Protein AF-A0A166BKU1-F1 (afdb_monomer)

Radius of gyration: 17.22 Å; Cα contacts (8 Å, |Δi|>4): 38; chains: 1; bounding box: 45×27×44 Å

Organism: NCBI:txid1759441

Foldseek 3Di:
DPPDQAAPEEAADEPVVCVVCDDVNVVVNVSRHHYDYHDPPPPPVCPPVPDDD

pLDDT: mean 78.44, std 11.48, range [47.03, 90.94]

Nearest PDB structures (foldseek):
  3od1-assembly1_B  TM=3.529E-01  e=6.191E+00  Halalkalibacterium halodurans
  5mkb-assembly1_A  TM=3.491E-01  e=8.213E+00  Lacticaseibacillus casei
  1ta9-assembly1_A  TM=2.708E-01  e=6.191E+00  Schizosaccharomyces pombe

Mean predicted aligned error: 10.17 Å

Secondary structure (DSSP, 8-state):
---SSS-S-EEEE-HHHHHHHHHHHHHHHTTTSEEEE-------TTTTTT---

Structure (mmCIF, N/CA/C/O backbone):
data_AF-A0A166BKU1-F1
#
_entry.id   AF-A0A166BKU1-F1
#
loop_
_atom_site.group_PDB
_atom_site.id
_atom_site.type_symbol
_atom_site.label_atom_id
_atom_site.label_alt_id
_atom_site.label_comp_id
_atom_site.label_asym_id
_atom_site.label_entity_id
_atom_site.label_seq_id
_atom_site.pdbx_PDB_ins_code
_atom_site.Cartn_x
_atom_site.Cartn_y
_atom_site.Cartn_z
_atom_site.occupancy
_atom_site.B_iso_or_equiv
_atom_site.auth_seq_id
_atom_site.auth_comp_id
_atom_site.auth_asym_id
_atom_site.auth_atom_id
_atom_site.pdbx_PDB_model_num
ATOM 1 N N . MET A 1 1 ? -8.297 18.659 16.231 1.00 47.03 1 MET A N 1
ATOM 2 C CA . MET A 1 1 ? -7.936 17.328 15.691 1.00 47.03 1 MET A CA 1
ATOM 3 C C . MET A 1 1 ? -8.937 17.019 14.594 1.00 47.03 1 MET A C 1
ATOM 5 O O . MET A 1 1 ? -10.120 17.191 14.850 1.00 47.03 1 MET A O 1
ATOM 9 N N . ARG A 1 2 ? -8.505 16.729 13.359 1.00 52.03 2 ARG A N 1
ATOM 10 C CA . ARG A 1 2 ? -9.439 16.483 12.247 1.00 52.03 2 ARG A CA 1
ATOM 11 C C . ARG A 1 2 ? -10.114 15.123 12.436 1.00 52.03 2 ARG A C 1
ATOM 13 O 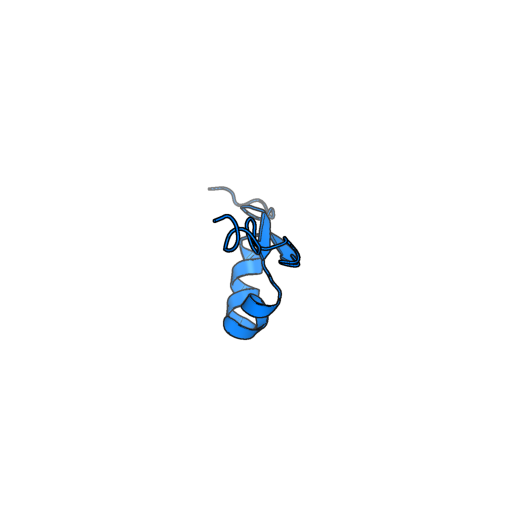O . ARG A 1 2 ? -9.571 14.097 12.053 1.00 52.03 2 ARG A O 1
ATOM 20 N N . ASP A 1 3 ? -11.276 15.181 13.065 1.00 58.53 3 ASP A N 1
ATOM 21 C CA . ASP A 1 3 ? -12.273 14.128 13.218 1.00 58.53 3 ASP A CA 1
ATOM 22 C C . ASP A 1 3 ? -13.351 14.367 12.153 1.00 58.53 3 ASP A C 1
ATOM 24 O O . ASP A 1 3 ? -14.323 15.083 12.380 1.00 58.53 3 ASP A O 1
ATOM 28 N N . ALA A 1 4 ? -13.078 13.959 10.911 1.00 57.00 4 ALA A N 1
ATOM 29 C CA . ALA A 1 4 ? -13.888 14.414 9.783 1.00 57.00 4 ALA A CA 1
ATOM 30 C C . ALA A 1 4 ? -13.997 13.395 8.653 1.00 57.00 4 ALA A C 1
ATOM 32 O O . ALA A 1 4 ? -13.922 13.813 7.515 1.00 57.00 4 ALA A O 1
ATOM 33 N N . GLY A 1 5 ? -14.107 12.088 8.926 1.00 65.75 5 GLY A N 1
ATOM 34 C CA . GLY A 1 5 ? -14.564 11.077 7.946 1.00 65.75 5 GLY A CA 1
ATOM 35 C C . GLY A 1 5 ? -13.852 11.005 6.579 1.00 65.75 5 GLY A C 1
ATOM 36 O O . GLY A 1 5 ? -14.285 10.254 5.710 1.00 65.75 5 GLY A O 1
ATOM 37 N N . HIS A 1 6 ? -12.779 11.766 6.377 1.00 66.94 6 HIS A N 1
ATOM 38 C CA . HIS A 1 6 ? -12.096 11.966 5.114 1.00 66.94 6 HIS A CA 1
ATOM 39 C C . HIS A 1 6 ? -10.675 11.420 5.256 1.00 66.94 6 HIS A C 1
ATOM 41 O O . HIS A 1 6 ? -9.988 11.769 6.224 1.00 66.94 6 HIS A O 1
ATOM 47 N N . PRO A 1 7 ? -10.232 10.560 4.325 1.00 70.75 7 PRO A N 1
ATOM 48 C CA . PRO A 1 7 ? -8.891 9.997 4.361 1.00 70.75 7 PRO A CA 1
ATOM 49 C C . PRO A 1 7 ? -7.829 11.105 4.369 1.00 70.75 7 PRO A C 1
ATOM 51 O O . PRO A 1 7 ? -7.975 12.126 3.696 1.00 70.75 7 PRO A O 1
ATOM 54 N N . LEU A 1 8 ? -6.756 10.903 5.141 1.00 78.06 8 LEU A N 1
ATOM 55 C CA . LEU A 1 8 ? -5.687 11.894 5.328 1.00 78.06 8 LEU A CA 1
ATOM 56 C C . LEU A 1 8 ? -4.988 12.251 4.009 1.00 78.06 8 LEU A C 1
ATOM 58 O O . LEU A 1 8 ? -4.572 13.392 3.820 1.00 78.06 8 LEU A O 1
ATOM 62 N N . CYS A 1 9 ? -4.843 11.270 3.120 1.00 83.06 9 CYS A N 1
ATOM 63 C CA . CYS A 1 9 ? -4.271 11.411 1.788 1.00 83.06 9 CYS A CA 1
ATOM 64 C C . CYS A 1 9 ? -4.697 10.232 0.897 1.00 83.06 9 CYS A C 1
ATOM 66 O O . CYS A 1 9 ? -5.343 9.293 1.370 1.00 83.06 9 CYS A O 1
ATOM 68 N N . ARG A 1 10 ? -4.309 10.277 -0.383 1.00 89.25 10 ARG A N 1
ATOM 69 C CA . ARG A 1 10 ? -4.487 9.190 -1.352 1.00 89.25 10 ARG A CA 1
ATOM 70 C C . ARG A 1 10 ? -3.128 8.595 -1.709 1.00 89.25 10 ARG A C 1
ATOM 72 O O . ARG A 1 10 ? -2.226 9.326 -2.114 1.00 89.25 10 ARG A O 1
ATOM 79 N N . LEU A 1 11 ? -2.985 7.284 -1.543 1.00 89.25 11 LEU A N 1
ATOM 80 C CA . LEU A 1 11 ? -1.793 6.518 -1.896 1.00 89.25 11 LEU A CA 1
ATOM 81 C C . LEU A 1 11 ? -2.062 5.674 -3.141 1.00 89.25 11 LEU A C 1
ATOM 83 O O . LEU A 1 11 ? -3.026 4.916 -3.174 1.00 89.25 11 LEU A O 1
ATOM 87 N N . LYS A 1 12 ? -1.174 5.772 -4.130 1.00 89.25 12 LYS A N 1
ATOM 88 C CA . LYS A 1 12 ? -1.129 4.885 -5.296 1.00 89.25 12 LYS A CA 1
ATOM 89 C C . LYS A 1 12 ? -0.154 3.754 -5.004 1.00 89.25 12 LYS A C 1
ATOM 91 O O . LYS A 1 12 ? 1.042 4.013 -4.885 1.00 89.25 12 LYS A O 1
ATOM 96 N N . LEU A 1 13 ? -0.659 2.538 -4.820 1.00 89.00 13 LEU A N 1
ATOM 97 C CA . LEU A 1 13 ? 0.157 1.393 -4.416 1.00 89.00 13 LEU A CA 1
ATOM 98 C C . LEU A 1 13 ? 0.052 0.253 -5.438 1.00 89.00 13 LEU A C 1
ATOM 100 O O . LEU A 1 13 ? -1.058 -0.067 -5.864 1.00 89.00 13 LEU A O 1
ATOM 104 N N . PRO A 1 14 ? 1.179 -0.381 -5.811 1.00 87.25 14 PRO A N 1
ATOM 105 C CA . PRO A 1 14 ? 1.151 -1.574 -6.641 1.00 87.25 14 PRO A CA 1
ATOM 106 C C . PRO A 1 14 ? 0.555 -2.783 -5.933 1.00 87.25 14 PRO A C 1
ATOM 108 O O . PRO A 1 14 ? 0.772 -2.997 -4.739 1.00 87.25 14 PRO A O 1
ATOM 111 N N . GLU A 1 15 ? -0.153 -3.613 -6.703 1.00 83.56 15 GLU A N 1
ATOM 112 C CA . GLU A 1 15 ? -0.862 -4.788 -6.187 1.00 83.56 15 GLU A CA 1
ATOM 113 C C . GLU A 1 15 ? 0.054 -5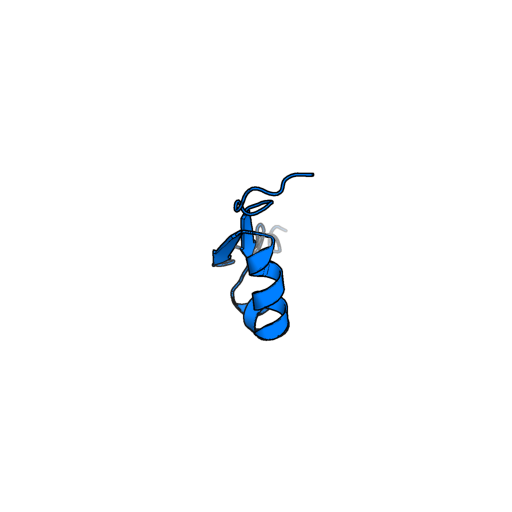.780 -5.463 1.00 83.56 15 GLU A C 1
ATOM 115 O O . GLU A 1 15 ? -0.339 -6.404 -4.473 1.00 83.56 15 GLU A O 1
ATOM 120 N N . SER A 1 16 ? 1.311 -5.873 -5.900 1.00 83.62 16 SER A N 1
ATOM 121 C CA . SER A 1 16 ? 2.337 -6.703 -5.266 1.00 83.62 16 SER A CA 1
ATOM 122 C C . SER A 1 16 ? 2.548 -6.356 -3.788 1.00 83.62 16 SER A C 1
ATOM 124 O O . SER A 1 16 ? 2.765 -7.253 -2.967 1.00 83.62 16 SER A O 1
ATOM 126 N N . LEU A 1 17 ? 2.400 -5.081 -3.410 1.00 83.25 17 LEU A N 1
ATOM 127 C CA . LEU A 1 17 ? 2.502 -4.647 -2.016 1.00 83.25 17 LEU A CA 1
ATOM 128 C C . LEU A 1 17 ? 1.295 -5.081 -1.183 1.00 83.25 17 LEU A C 1
ATOM 130 O O . LEU A 1 17 ? 1.448 -5.309 0.017 1.00 83.25 17 LEU A O 1
ATOM 134 N N . PHE A 1 18 ? 0.111 -5.250 -1.780 1.00 83.19 18 PHE A N 1
ATOM 135 C CA . PHE A 1 18 ? -1.057 -5.764 -1.054 1.00 83.19 18 PHE A CA 1
ATOM 136 C C . PHE A 1 18 ? -0.867 -7.225 -0.656 1.00 83.19 18 PHE A C 1
ATOM 138 O O . PHE A 1 18 ? -1.222 -7.610 0.463 1.00 83.19 18 PHE A O 1
ATOM 145 N N . VAL A 1 19 ? -0.267 -8.018 -1.548 1.00 83.12 19 VAL A N 1
ATOM 146 C CA . VAL A 1 19 ? 0.075 -9.422 -1.286 1.00 83.12 19 VAL A CA 1
ATOM 147 C C . VAL A 1 19 ? 1.143 -9.512 -0.195 1.00 83.12 19 VAL A C 1
ATOM 149 O O . VAL A 1 19 ? 1.000 -10.306 0.733 1.00 83.12 19 VAL A O 1
ATOM 152 N N . GLN A 1 20 ? 2.169 -8.656 -0.253 1.00 85.38 20 GLN A N 1
ATOM 153 C CA . GLN A 1 20 ? 3.272 -8.658 0.711 1.00 85.38 20 GLN A CA 1
ATOM 154 C C . GLN A 1 20 ? 2.861 -8.165 2.109 1.00 85.38 20 GLN A C 1
ATOM 156 O O . GLN A 1 20 ? 3.231 -8.773 3.112 1.00 85.38 20 GLN A O 1
ATOM 161 N N . ALA A 1 21 ? 2.098 -7.071 2.196 1.00 86.06 21 ALA A N 1
ATOM 162 C CA . ALA A 1 21 ? 1.670 -6.489 3.472 1.00 86.06 21 ALA A CA 1
ATOM 163 C C . ALA A 1 21 ? 0.557 -7.305 4.155 1.00 86.06 21 ALA A C 1
ATOM 165 O O . ALA A 1 21 ? 0.373 -7.237 5.375 1.00 86.06 21 ALA A O 1
ATOM 166 N N . GLY A 1 22 ? -0.198 -8.077 3.371 1.00 89.00 22 GLY A N 1
ATOM 167 C CA . GLY A 1 22 ? -1.297 -8.904 3.842 1.00 89.00 22 GLY A CA 1
ATOM 168 C C . GLY A 1 22 ? -2.571 -8.117 4.179 1.00 89.00 22 GLY A C 1
ATOM 169 O O . GLY A 1 22 ? -2.574 -6.926 4.509 1.00 89.00 22 GLY A O 1
ATOM 170 N N . ALA A 1 23 ? -3.705 -8.824 4.148 1.00 87.50 23 ALA A N 1
ATOM 171 C CA . ALA A 1 23 ? -5.039 -8.223 4.242 1.00 87.50 23 ALA A CA 1
ATOM 172 C C . ALA A 1 23 ? -5.280 -7.422 5.537 1.00 87.50 23 ALA A C 1
ATOM 174 O O . ALA A 1 23 ? -5.982 -6.407 5.532 1.00 87.50 23 ALA A O 1
ATOM 175 N N . LYS A 1 24 ? -4.691 -7.852 6.663 1.00 90.94 24 LYS A N 1
ATOM 176 C CA . LYS A 1 24 ? -4.873 -7.184 7.960 1.00 90.94 24 LYS A CA 1
ATOM 177 C C . LYS A 1 24 ? -4.229 -5.797 7.975 1.00 90.94 24 LYS A C 1
ATOM 179 O O . LYS A 1 24 ? -4.886 -4.859 8.421 1.00 90.94 24 LYS A O 1
ATOM 184 N N . ALA A 1 25 ? -2.992 -5.666 7.493 1.00 90.44 25 ALA A N 1
ATOM 185 C CA . ALA A 1 25 ? -2.282 -4.388 7.450 1.00 90.44 25 ALA A CA 1
ATOM 186 C C . ALA A 1 25 ? -2.964 -3.417 6.478 1.00 90.44 25 ALA A C 1
ATOM 188 O O . ALA A 1 25 ? -3.268 -2.282 6.850 1.00 90.44 25 ALA A O 1
ATOM 189 N N . MET A 1 26 ? -3.336 -3.905 5.291 1.00 90.88 26 MET A N 1
ATOM 190 C CA . MET A 1 26 ? -4.053 -3.110 4.290 1.00 90.88 26 MET A CA 1
ATOM 191 C C . MET A 1 26 ? -5.394 -2.577 4.796 1.00 90.88 26 MET A C 1
ATOM 193 O O . MET A 1 26 ? -5.750 -1.428 4.536 1.00 90.88 26 MET A O 1
ATOM 197 N N . ARG A 1 27 ? -6.122 -3.371 5.589 1.00 88.44 27 ARG A N 1
ATOM 198 C CA . ARG A 1 27 ? -7.366 -2.929 6.227 1.00 88.44 27 ARG A CA 1
ATOM 199 C C . ARG A 1 27 ? -7.150 -1.789 7.224 1.00 88.44 27 ARG A C 1
ATOM 201 O O . ARG A 1 27 ? -8.027 -0.943 7.345 1.00 88.44 27 ARG A O 1
ATOM 208 N N . TYR A 1 28 ? -6.040 -1.767 7.964 1.00 90.12 28 TYR A N 1
ATOM 209 C CA . TYR A 1 28 ? -5.738 -0.643 8.859 1.00 90.12 28 TYR A CA 1
ATOM 210 C C . TYR A 1 28 ? -5.337 0.602 8.076 1.00 90.12 28 TYR A C 1
ATOM 212 O O . TYR A 1 28 ? -5.829 1.681 8.388 1.00 90.12 28 TYR A O 1
ATOM 220 N N . LEU A 1 29 ? -4.522 0.446 7.031 1.00 88.94 29 LEU A N 1
ATOM 221 C CA . LEU A 1 29 ? -4.107 1.554 6.173 1.00 88.94 29 LEU A CA 1
ATOM 222 C C . LEU A 1 29 ? -5.319 2.262 5.543 1.00 88.94 29 LEU A C 1
ATOM 224 O O . LEU A 1 29 ? -5.457 3.475 5.676 1.00 88.94 29 LEU A O 1
ATOM 228 N N . ARG A 1 30 ? -6.265 1.501 4.977 1.00 87.88 30 ARG A N 1
ATOM 229 C CA . ARG A 1 30 ? -7.490 2.032 4.342 1.00 87.88 30 ARG A CA 1
ATOM 230 C C . ARG A 1 30 ? -8.444 2.775 5.288 1.00 87.88 30 ARG A C 1
ATOM 232 O O . ARG A 1 30 ? -9.347 3.457 4.823 1.00 87.88 30 ARG A O 1
ATOM 239 N N . LYS A 1 31 ? -8.277 2.655 6.611 1.00 87.75 31 LYS A N 1
ATOM 240 C CA . LYS A 1 31 ? -9.039 3.465 7.585 1.00 87.75 31 LYS A CA 1
ATOM 241 C C . LYS A 1 31 ? -8.504 4.887 7.715 1.00 87.75 31 LYS A C 1
ATOM 243 O O . LYS A 1 31 ? -9.191 5.743 8.257 1.00 87.75 31 LYS A O 1
ATOM 248 N N . ILE A 1 32 ? -7.259 5.097 7.302 1.00 88.19 32 ILE A N 1
ATOM 249 C CA . ILE A 1 32 ? -6.498 6.317 7.550 1.00 88.19 32 ILE A CA 1
ATOM 250 C C . ILE A 1 32 ? -6.289 7.078 6.236 1.00 88.19 32 ILE A C 1
ATOM 252 O O . ILE A 1 32 ? -6.324 8.306 6.227 1.00 88.19 32 ILE A O 1
ATOM 256 N N . VAL A 1 33 ? -6.098 6.357 5.128 1.00 88.62 33 VAL A N 1
ATOM 257 C CA . VAL A 1 33 ? -5.813 6.912 3.798 1.00 88.62 33 VAL A CA 1
ATOM 258 C C . VAL A 1 33 ? -6.659 6.227 2.725 1.00 88.62 33 VAL A C 1
ATOM 260 O O . VAL A 1 33 ? -7.057 5.072 2.873 1.00 88.62 33 VAL A O 1
ATOM 263 N N . GLU A 1 34 ? -6.91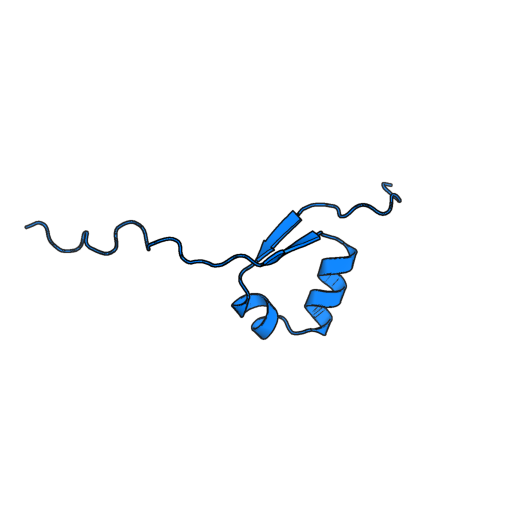2 6.929 1.626 1.00 89.88 34 GLU A N 1
ATOM 264 C CA . GLU A 1 34 ? -7.458 6.342 0.407 1.00 89.88 34 GLU A CA 1
ATOM 265 C C . GLU A 1 34 ? -6.334 5.572 -0.287 1.00 89.88 34 GLU A C 1
ATOM 267 O O . GLU A 1 34 ? -5.202 6.050 -0.362 1.00 89.88 34 GLU A O 1
ATOM 272 N N . VAL A 1 35 ? -6.625 4.368 -0.766 1.00 88.75 35 VAL A N 1
ATOM 273 C CA . VAL A 1 35 ? -5.662 3.554 -1.508 1.00 88.75 35 VAL A CA 1
ATOM 274 C C . VAL A 1 35 ? -6.23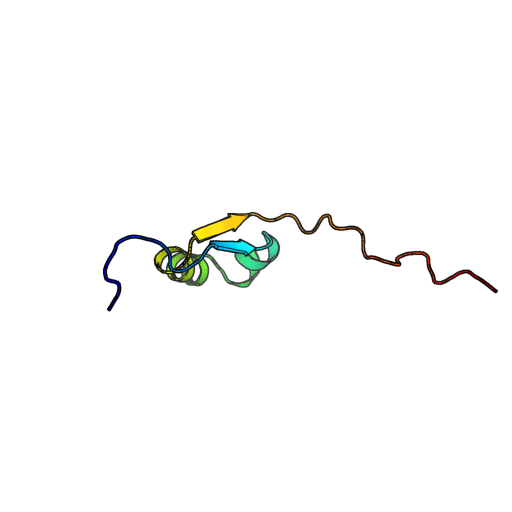8 3.309 -2.888 1.00 88.75 35 VAL A C 1
ATOM 276 O O . VAL A 1 35 ? -7.347 2.794 -3.008 1.00 88.75 35 VAL A O 1
ATOM 279 N N . GLU A 1 36 ? -5.480 3.692 -3.900 1.00 88.44 36 GLU A N 1
ATOM 280 C CA . GLU A 1 36 ? -5.763 3.458 -5.306 1.00 88.44 36 GLU A CA 1
ATOM 281 C C . GLU A 1 36 ? -4.782 2.416 -5.839 1.00 88.44 36 GLU A C 1
ATOM 283 O O . GLU A 1 36 ? -3.578 2.486 -5.562 1.00 88.44 36 GLU A O 1
ATOM 288 N N . ASP A 1 37 ? -5.305 1.469 -6.609 1.00 83.06 37 ASP A N 1
ATOM 289 C CA . ASP A 1 37 ? -4.490 0.459 -7.268 1.00 83.06 37 ASP A CA 1
ATOM 290 C C . ASP A 1 37 ? -3.673 1.121 -8.381 1.00 83.06 37 ASP A C 1
ATOM 292 O O . ASP A 1 37 ? -4.176 1.924 -9.173 1.00 83.06 37 ASP A O 1
ATOM 296 N N . PHE A 1 38 ? -2.381 0.819 -8.413 1.00 83.50 38 PHE A N 1
ATOM 297 C CA . PHE A 1 38 ? -1.447 1.433 -9.344 1.00 83.50 38 PHE A CA 1
ATOM 298 C C . PHE A 1 38 ? -0.613 0.370 -10.044 1.00 83.50 38 PHE A C 1
ATOM 300 O O . PHE A 1 38 ? 0.120 -0.369 -9.396 1.00 83.50 38 PHE A O 1
ATOM 307 N N . SER A 1 39 ? -0.674 0.314 -11.371 1.00 77.25 39 SER A N 1
ATOM 308 C CA . SER A 1 39 ? 0.244 -0.534 -12.126 1.00 77.25 39 SER A CA 1
ATOM 309 C C . SER A 1 39 ? 1.576 0.184 -12.329 1.00 77.25 39 SER A C 1
ATOM 311 O O . SER A 1 39 ? 1.614 1.316 -12.815 1.00 77.25 39 SER A O 1
ATOM 313 N N . LEU A 1 40 ? 2.678 -0.476 -11.971 1.00 72.62 40 LEU A N 1
ATOM 314 C CA . LEU A 1 40 ? 4.035 0.006 -12.231 1.00 72.62 40 LEU A CA 1
ATOM 315 C C . LEU A 1 40 ? 4.467 -0.398 -13.655 1.00 72.62 40 LEU A C 1
ATOM 317 O O . LEU A 1 40 ? 5.539 -0.958 -13.840 1.00 72.62 40 LEU A O 1
ATOM 321 N N . ASP A 1 41 ? 3.637 -0.107 -14.660 1.00 73.75 41 ASP A N 1
ATOM 322 C CA . ASP A 1 41 ? 3.953 -0.322 -16.087 1.00 73.75 41 ASP A CA 1
ATOM 323 C C . ASP A 1 41 ? 4.832 0.802 -16.662 1.00 73.75 41 ASP A C 1
ATOM 325 O O . ASP A 1 41 ? 4.968 0.960 -17.876 1.00 73.75 41 ASP A O 1
ATOM 329 N N . TRP A 1 42 ? 5.416 1.6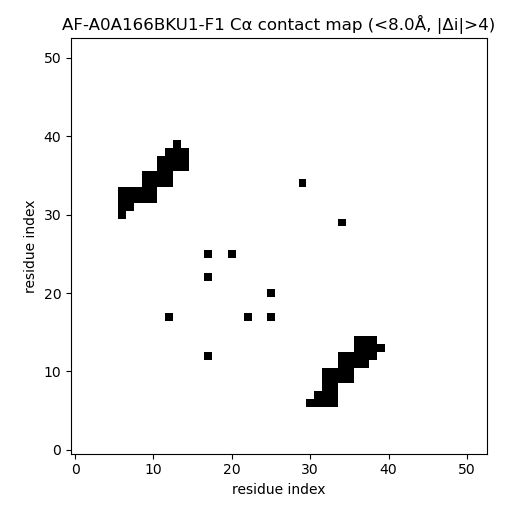32 -15.792 1.00 71.44 42 TRP A N 1
ATOM 330 C CA . TRP A 1 42 ? 6.352 2.657 -16.222 1.00 71.44 42 TRP A CA 1
ATOM 331 C C . TRP A 1 42 ? 7.593 1.966 -16.800 1.00 71.44 42 TRP A C 1
ATOM 333 O O . TRP A 1 42 ? 8.219 1.175 -16.085 1.00 71.44 42 TRP A O 1
ATOM 343 N N . PRO A 1 43 ? 7.969 2.239 -18.064 1.00 74.56 43 PRO A N 1
ATOM 344 C CA . PRO A 1 43 ? 9.167 1.649 -18.637 1.00 74.56 43 PRO A CA 1
ATOM 345 C C . PRO A 1 43 ? 10.348 2.046 -17.761 1.00 74.56 43 PRO A C 1
ATOM 347 O O . PRO A 1 43 ? 10.470 3.219 -17.410 1.00 74.56 43 PRO A O 1
ATOM 350 N N . THR A 1 44 ? 11.207 1.090 -17.396 1.00 74.00 44 THR A N 1
ATOM 351 C CA . THR A 1 44 ? 12.453 1.401 -16.691 1.00 74.00 44 THR A CA 1
ATOM 352 C C . THR A 1 44 ? 13.174 2.475 -17.500 1.00 74.00 44 THR A C 1
ATOM 354 O O . THR A 1 44 ? 13.605 2.191 -18.624 1.00 74.00 44 THR A O 1
ATOM 357 N N . PRO A 1 45 ? 13.249 3.723 -17.002 1.00 70.38 45 PRO A N 1
ATOM 358 C CA . PRO A 1 45 ? 13.865 4.776 -17.776 1.00 70.38 45 PRO A CA 1
ATOM 359 C C . PRO A 1 45 ? 15.324 4.370 -17.956 1.00 70.38 45 PRO A C 1
ATOM 361 O O . PRO A 1 45 ? 15.966 3.920 -17.008 1.00 70.38 45 PRO A O 1
ATOM 364 N N . PHE A 1 46 ? 15.802 4.471 -19.192 1.00 74.88 46 PHE A N 1
ATOM 365 C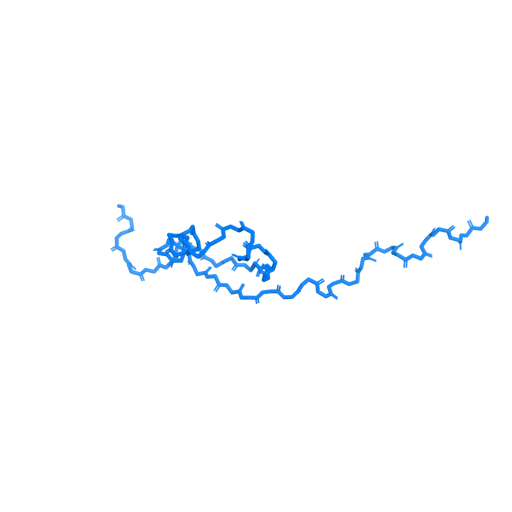 CA . PHE A 1 46 ? 17.144 4.070 -19.614 1.00 74.88 46 PHE A CA 1
ATOM 366 C C . PHE A 1 46 ? 17.417 2.561 -19.763 1.00 74.88 46 PHE A C 1
ATOM 368 O O . PHE A 1 46 ? 18.563 2.194 -20.010 1.00 74.88 46 PHE A O 1
ATOM 375 N N . ALA A 1 47 ? 16.409 1.679 -19.702 1.00 69.75 47 ALA A N 1
ATOM 376 C CA . ALA A 1 47 ? 16.589 0.294 -20.155 1.00 69.75 47 ALA A CA 1
ATOM 377 C C . ALA A 1 47 ? 16.908 0.288 -21.663 1.00 69.75 47 ALA A C 1
ATOM 379 O O . ALA A 1 47 ? 16.017 0.485 -22.487 1.00 69.75 47 ALA A O 1
ATOM 380 N N . GLY A 1 48 ? 18.191 0.140 -22.005 1.00 65.62 48 GLY A N 1
ATOM 381 C CA . GLY A 1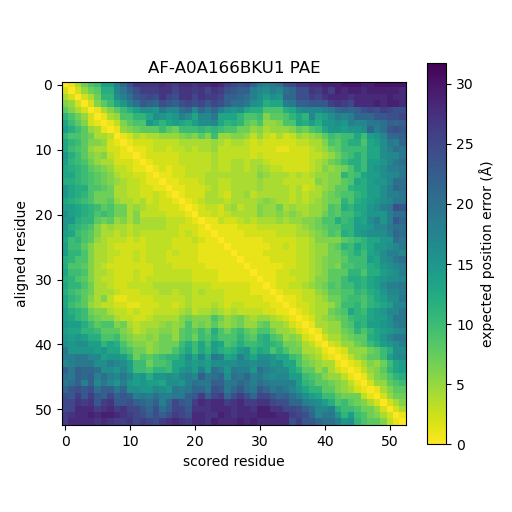 48 ? 18.715 0.270 -23.369 1.00 65.62 48 GLY A CA 1
ATOM 382 C C . GLY A 1 48 ? 19.845 1.294 -23.546 1.00 65.62 48 GLY A C 1
ATOM 383 O O . GLY A 1 48 ? 20.314 1.452 -24.664 1.00 65.62 48 GLY A O 1
ATOM 384 N N . PHE A 1 49 ? 20.296 1.976 -22.484 1.00 62.94 49 PHE A N 1
ATOM 385 C CA . PHE A 1 49 ? 21.474 2.866 -22.538 1.00 62.94 49 PHE A CA 1
ATOM 386 C C . PHE A 1 49 ? 22.819 2.138 -22.357 1.00 62.94 49 PHE A C 1
ATOM 388 O O . PHE A 1 49 ? 23.851 2.793 -22.266 1.00 62.94 49 PHE A O 1
ATOM 395 N N . ASP A 1 50 ? 22.826 0.803 -22.319 1.00 67.94 50 ASP A N 1
ATOM 396 C CA . ASP A 1 50 ? 24.053 0.009 -22.167 1.00 67.94 50 ASP A CA 1
ATOM 397 C C . ASP A 1 50 ? 24.850 -0.162 -23.476 1.00 67.94 50 ASP A C 1
ATOM 399 O O . ASP A 1 50 ? 25.918 -0.767 -23.460 1.00 67.94 50 ASP A O 1
ATOM 403 N N . ASP A 1 51 ? 24.382 0.398 -24.595 1.00 64.25 51 ASP A N 1
ATOM 404 C CA . ASP A 1 51 ? 25.050 0.292 -25.894 1.00 64.25 51 ASP A CA 1
ATOM 405 C C . ASP A 1 51 ? 25.161 1.661 -26.590 1.00 64.25 51 ASP A C 1
ATOM 407 O O . ASP A 1 51 ? 24.417 1.972 -27.521 1.00 64.25 51 ASP A O 1
ATOM 411 N N . GLU A 1 52 ? 26.135 2.477 -26.182 1.00 59.69 52 GLU A N 1
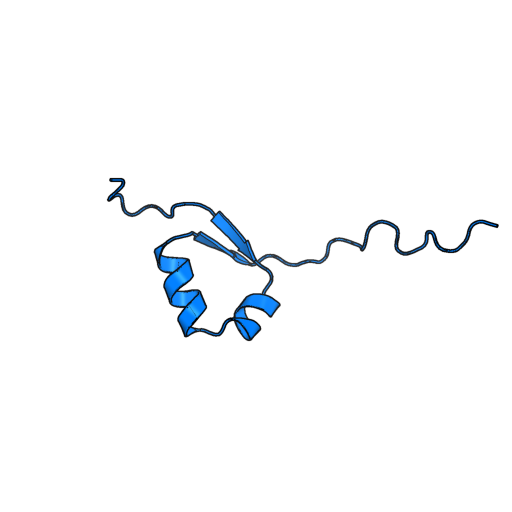ATOM 412 C CA . GLU A 1 52 ? 26.804 3.390 -27.117 1.00 59.69 52 GLU A CA 1
ATOM 413 C C . GLU A 1 52 ? 28.332 3.288 -26.898 1.00 59.69 52 GLU A C 1
ATOM 415 O O . GLU A 1 52 ? 28.783 3.477 -25.764 1.00 59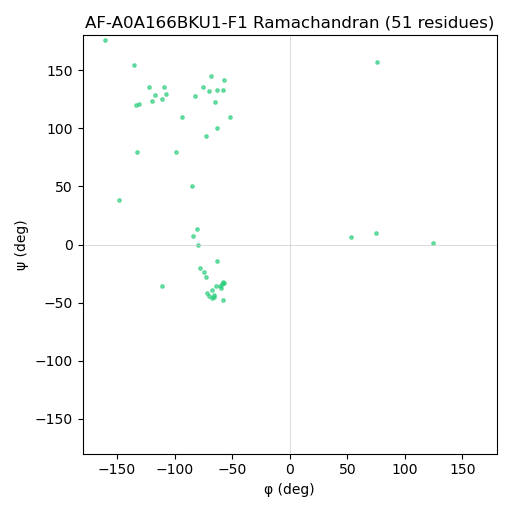.69 52 GLU A O 1
ATOM 420 N N . PRO A 1 53 ? 29.119 2.893 -27.922 1.00 64.50 53 PRO A N 1
ATOM 421 C CA . PRO A 1 53 ? 30.579 2.779 -27.839 1.00 64.50 53 PRO A CA 1
ATOM 422 C C . PRO A 1 53 ? 31.306 4.129 -27.760 1.00 64.50 53 PRO A C 1
ATOM 424 O O . PRO A 1 53 ? 30.800 5.125 -28.323 1.00 64.50 53 PRO A O 1
#

Sequence (53 aa):
MRDAGHPLCRLKLPESLFVQAGAKAMRYLRKIVEVEDFSLDWPTPFAGFDDEP

Solvent-accessible surface area (backbone atoms only — not comparable to full-atom values): 3568 Å² total; per-residue (Å²): 129,96,84,67,100,62,55,80,48,78,43,77,43,44,67,70,54,52,68,71,60,29,72,71,52,52,56,57,49,57,74,50,24,42,74,42,87,32,83,83,78,68,72,65,84,68,78,75,69,89,75,75,137